Protein AF-A0A140LJ84-F1 (afdb_monomer)

Foldseek 3Di:
DDPDPDDPPPVPDDQDDDDDDDDDDPVCVVCVVVCCPPPVQVVCCVNVVHGDDPVVDDDPPDPPVVPPD

Radius of gyration: 14.72 Å; Cα contacts (8 Å, |Δi|>4): 19; chains: 1; bounding box: 37×23×44 Å

Mean predicted aligned error: 11.32 Å

Organism: Mus musculus (NCBI:txid10090)

Solvent-accessible surface area (backbone atoms only — not comparable to full-atom values): 4917 Å² total; per-residue (Å²): 136,84,91,84,79,81,53,88,72,59,87,89,61,84,88,75,91,84,83,90,86,80,87,81,47,89,87,44,57,88,47,45,65,57,46,38,67,72,48,48,54,55,48,47,22,61,76,68,62,42,80,81,53,81,84,80,61,83,66,96,74,63,72,57,73,79,73,76,114

pLDDT: mean 71.65, std 16.95, range [41.31, 92.25]

Sequence (69 aa):
MVPGSEGPARAGGLVADVVFVIEGTANLGPYFEELRKHYLLPAIEYFNGGPPAETDFGGDVHGRWWREL

Secondary structure (DSSP, 8-state):
----------TTPPP----------TTTGGGHHHHIIIIIHHHHHHHHTSPPPGGG---SS-TTTTT--

InterPro domains:
  IPR021419 Mediator of RNA polymerase II transcription subunit 25, von Willebrand factor type A domain [PF11265] (15-61)

Structure (mmCIF, N/CA/C/O backbone):
data_AF-A0A140LJ84-F1
#
_entry.id   AF-A0A140LJ84-F1
#
loop_
_atom_site.group_PDB
_atom_site.id
_atom_site.type_symbol
_atom_site.label_atom_id
_atom_site.label_alt_id
_atom_site.label_comp_id
_atom_site.label_asym_id
_atom_site.label_entity_id
_atom_site.label_seq_id
_atom_site.pdbx_PDB_ins_code
_atom_site.Cartn_x
_atom_site.Cartn_y
_atom_site.Cartn_z
_atom_site.occupancy
_atom_site.B_iso_or_equiv
_atom_site.auth_seq_id
_atom_site.auth_comp_id
_atom_site.auth_asym_id
_atom_site.auth_atom_id
_atom_site.pdbx_PDB_model_num
ATOM 1 N N . MET A 1 1 ? -3.974 -3.188 29.444 1.00 43.47 1 MET A N 1
ATOM 2 C CA . MET A 1 1 ? -4.968 -2.383 28.706 1.00 43.47 1 MET A CA 1
ATOM 3 C C . MET A 1 1 ? -4.559 -0.925 28.856 1.00 43.47 1 MET A C 1
ATOM 5 O O . MET A 1 1 ? -4.585 -0.442 29.981 1.00 43.47 1 MET A O 1
ATOM 9 N N . VAL A 1 2 ? -4.079 -0.265 27.799 1.00 41.31 2 VAL A N 1
ATOM 10 C CA . VAL A 1 2 ? -3.809 1.185 27.827 1.00 41.31 2 VAL A CA 1
ATOM 11 C C . VAL A 1 2 ? -5.06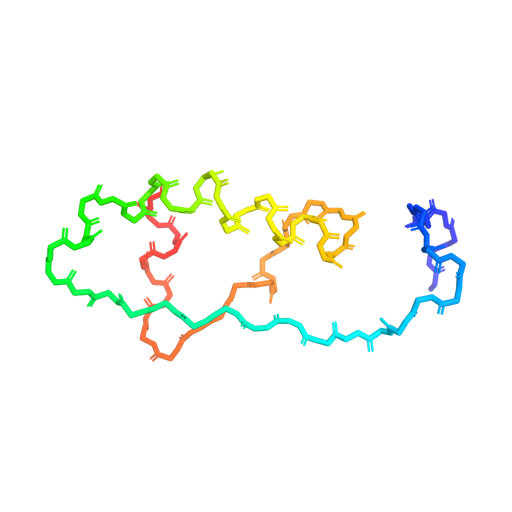6 1.875 27.293 1.00 41.31 2 VAL A C 1
ATOM 13 O O . VAL A 1 2 ? -5.423 1.624 26.144 1.00 41.31 2 VAL A O 1
ATOM 16 N N . PRO A 1 3 ? -5.786 2.670 28.099 1.00 43.53 3 PRO A N 1
ATOM 17 C CA . PRO A 1 3 ? -6.955 3.396 27.628 1.00 43.53 3 PRO A CA 1
ATOM 18 C C . PRO A 1 3 ? -6.492 4.702 26.974 1.00 43.53 3 PRO A C 1
ATOM 20 O O . PRO A 1 3 ? -5.864 5.522 27.642 1.00 43.53 3 PRO A O 1
ATOM 23 N N . GLY A 1 4 ? -6.778 4.896 25.681 1.00 54.56 4 GLY A N 1
ATOM 24 C CA . GLY A 1 4 ? -6.575 6.203 25.037 1.00 54.56 4 GLY A CA 1
ATOM 25 C C . GLY A 1 4 ? -6.151 6.246 23.566 1.00 54.56 4 GLY A C 1
ATOM 26 O O . GLY A 1 4 ? -5.891 7.341 23.086 1.00 54.56 4 GLY A O 1
ATOM 27 N N . SER A 1 5 ? -6.081 5.132 22.832 1.00 52.69 5 SER A N 1
ATOM 28 C CA . SER A 1 5 ? -5.712 5.148 21.401 1.00 52.69 5 SER A CA 1
ATOM 29 C C . SER A 1 5 ? -6.852 4.742 20.465 1.00 52.69 5 SER A C 1
ATOM 31 O O . SER A 1 5 ? -6.617 4.116 19.435 1.00 52.69 5 SER A O 1
ATOM 33 N N . GLU A 1 6 ? -8.095 5.072 20.811 1.00 50.34 6 GLU A N 1
ATOM 34 C CA . GLU A 1 6 ? -9.210 4.943 19.875 1.00 50.34 6 GLU A CA 1
ATOM 35 C C . GLU A 1 6 ? -9.181 6.157 18.933 1.00 50.34 6 GLU A C 1
ATOM 37 O O . GLU A 1 6 ? -9.863 7.161 19.140 1.00 50.34 6 GLU A O 1
ATOM 42 N N . GLY A 1 7 ? -8.368 6.061 17.871 1.00 52.59 7 GLY A N 1
ATOM 43 C CA . GLY A 1 7 ? -8.709 6.722 16.605 1.00 52.59 7 GLY A CA 1
ATOM 44 C C . GLY A 1 7 ? -10.124 6.296 16.188 1.00 52.59 7 GLY A C 1
ATOM 45 O O . GLY A 1 7 ? -10.627 5.320 16.743 1.00 52.59 7 GLY A O 1
ATOM 46 N N . PRO A 1 8 ? -10.815 7.006 15.278 1.00 48.75 8 PRO A N 1
ATOM 47 C CA . PRO A 1 8 ? -12.246 6.819 15.065 1.00 48.75 8 PRO A CA 1
ATOM 48 C C . PRO A 1 8 ? -12.555 5.371 14.670 1.00 48.75 8 PRO A C 1
ATOM 50 O O . PRO A 1 8 ? -12.510 5.002 13.496 1.00 48.75 8 PRO A O 1
ATOM 53 N N . ALA A 1 9 ? -12.905 4.554 15.664 1.00 51.81 9 ALA A N 1
ATOM 54 C CA . ALA A 1 9 ? -13.521 3.265 15.479 1.00 51.81 9 ALA A CA 1
ATOM 55 C C . ALA A 1 9 ? -14.860 3.585 14.830 1.00 51.81 9 ALA A C 1
ATOM 57 O O . ALA A 1 9 ? -15.769 4.128 15.463 1.00 51.81 9 ALA A O 1
ATOM 58 N N . ARG A 1 10 ? -14.928 3.372 13.512 1.00 56.38 10 ARG A N 1
ATOM 59 C CA . ARG A 1 10 ? -16.138 3.576 12.722 1.00 56.38 10 ARG A CA 1
ATOM 60 C C . ARG A 1 10 ? -17.291 2.912 13.458 1.00 56.38 10 ARG A C 1
ATOM 62 O O . ARG A 1 10 ? -17.288 1.695 13.629 1.00 56.38 10 ARG A O 1
ATOM 69 N N . ALA A 1 11 ? -18.244 3.722 13.910 1.00 47.72 11 ALA A N 1
ATOM 70 C CA . ALA A 1 11 ? -19.425 3.257 14.615 1.00 47.72 11 ALA A CA 1
ATOM 71 C C . ALA A 1 11 ? -20.079 2.113 13.816 1.00 47.72 11 ALA A C 1
ATOM 73 O O . ALA A 1 11 ? -20.579 2.329 12.715 1.00 47.72 11 ALA A O 1
ATOM 74 N N . GLY A 1 12 ? -20.007 0.887 14.346 1.00 54.28 12 GLY A N 1
ATOM 75 C CA . GLY A 1 12 ? -20.627 -0.309 13.763 1.00 54.28 12 GLY A CA 1
ATOM 76 C C . GLY A 1 12 ? -19.915 -0.961 12.566 1.00 54.28 12 GLY A C 1
ATOM 77 O O . GLY A 1 12 ? -20.549 -1.744 11.863 1.00 54.28 12 GLY A O 1
ATOM 78 N N . GLY A 1 13 ? -18.639 -0.661 12.304 1.00 60.94 13 GLY A N 1
ATOM 79 C CA . GLY A 1 13 ? -17.886 -1.276 11.203 1.00 60.94 13 GLY A CA 1
ATOM 80 C C . GLY A 1 13 ? -17.455 -2.718 11.498 1.00 60.94 13 GLY A C 1
ATOM 81 O O . GLY A 1 13 ? -16.913 -2.994 12.564 1.00 60.94 13 GLY A O 1
ATOM 82 N N . LEU A 1 14 ? -17.674 -3.634 10.550 1.00 63.56 14 LEU A N 1
ATOM 83 C CA . LEU A 1 14 ? -17.137 -4.999 10.602 1.00 63.56 14 LEU A CA 1
ATOM 84 C C . LEU A 1 14 ? -15.607 -4.954 10.761 1.00 63.56 14 LEU A C 1
ATOM 86 O O . LEU A 1 14 ? -14.927 -4.313 9.961 1.00 63.56 14 LEU A O 1
ATOM 90 N N . VAL A 1 15 ? -15.083 -5.642 11.779 1.00 70.69 15 VAL A N 1
ATOM 91 C CA . VAL A 1 15 ? -13.642 -5.898 11.920 1.00 70.69 15 VAL A CA 1
ATOM 92 C C . VAL A 1 15 ? -13.274 -6.975 10.906 1.00 70.69 15 VAL A C 1
ATOM 94 O O . VAL A 1 15 ? -13.866 -8.054 10.915 1.00 70.69 15 VAL A O 1
ATOM 97 N N . ALA A 1 16 ? -12.338 -6.664 10.015 1.00 79.38 16 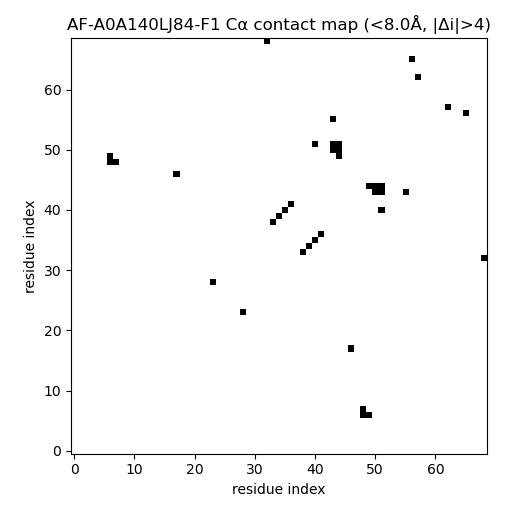ALA A N 1
ATOM 98 C CA . ALA A 1 16 ? -11.879 -7.576 8.980 1.00 79.38 16 ALA A CA 1
ATOM 99 C C . ALA A 1 16 ? -10.354 -7.563 8.913 1.00 79.38 16 ALA A C 1
ATOM 101 O O . ALA A 1 16 ? -9.746 -6.493 8.920 1.00 79.38 16 ALA A O 1
ATOM 102 N N . ASP A 1 17 ? -9.763 -8.750 8.795 1.00 84.00 17 ASP A N 1
ATOM 103 C CA . ASP A 1 17 ? -8.352 -8.900 8.463 1.00 84.00 17 ASP A CA 1
ATOM 104 C C . ASP A 1 17 ? -8.160 -8.640 6.965 1.00 84.00 17 ASP A C 1
ATOM 106 O O . ASP A 1 17 ? -8.849 -9.225 6.122 1.00 84.00 17 ASP A O 1
ATOM 110 N N . VAL A 1 18 ? -7.226 -7.755 6.624 1.00 84.44 18 VAL A N 1
ATOM 111 C CA . VAL A 1 18 ? -6.911 -7.399 5.238 1.00 84.44 18 VAL A CA 1
ATOM 112 C C . VAL A 1 18 ? -5.519 -7.905 4.902 1.00 84.44 18 VAL A C 1
ATOM 114 O O . VAL A 1 18 ? -4.543 -7.550 5.553 1.00 84.44 18 VAL A O 1
ATOM 117 N N . VAL A 1 19 ? -5.428 -8.724 3.855 1.00 85.12 19 VAL A N 1
ATOM 118 C CA . VAL A 1 19 ? -4.164 -9.276 3.361 1.00 85.12 19 VAL A CA 1
ATOM 119 C C . VAL A 1 19 ? -3.941 -8.795 1.933 1.00 85.12 19 VAL A C 1
ATOM 121 O O . VAL A 1 19 ? -4.799 -8.976 1.068 1.00 85.12 19 VAL A O 1
ATOM 124 N N . PHE A 1 20 ? -2.777 -8.199 1.676 1.00 83.19 20 PHE A N 1
ATOM 125 C CA . PHE A 1 20 ? -2.353 -7.808 0.334 1.00 83.19 20 PHE A CA 1
ATOM 126 C C . PHE A 1 20 ? -1.498 -8.911 -0.280 1.00 83.19 20 PHE A C 1
ATOM 128 O O . PHE A 1 20 ? -0.458 -9.274 0.265 1.00 83.19 20 PHE A O 1
ATOM 135 N N . VAL A 1 21 ? -1.915 -9.414 -1.440 1.00 83.38 21 VAL A N 1
ATOM 136 C CA . VAL A 1 21 ? -1.121 -10.347 -2.245 1.00 83.38 21 VAL A CA 1
ATOM 137 C C . VAL A 1 21 ? -0.567 -9.579 -3.433 1.00 83.38 21 VAL A C 1
ATOM 139 O O . VAL A 1 21 ? -1.328 -9.090 -4.267 1.00 83.38 21 VAL A O 1
ATOM 142 N N . ILE A 1 22 ? 0.757 -9.452 -3.495 1.00 78.12 22 ILE A N 1
ATOM 143 C CA . ILE A 1 22 ? 1.449 -8.725 -4.559 1.00 78.12 22 ILE A CA 1
ATOM 144 C C . ILE A 1 22 ? 2.256 -9.720 -5.384 1.00 78.12 22 ILE A C 1
ATOM 146 O O . ILE A 1 22 ? 3.211 -10.321 -4.895 1.00 78.12 22 ILE A O 1
ATOM 150 N N . GLU A 1 23 ? 1.879 -9.882 -6.649 1.00 79.38 23 GLU A N 1
ATOM 151 C CA . GLU A 1 23 ? 2.665 -10.645 -7.612 1.00 79.38 23 GLU A CA 1
ATOM 152 C C . GLU A 1 23 ? 3.745 -9.742 -8.218 1.00 79.38 23 GLU A C 1
ATOM 154 O O . GLU A 1 23 ? 3.469 -8.826 -8.996 1.00 79.38 23 GLU A O 1
ATOM 159 N N . GLY A 1 24 ? 4.999 -10.001 -7.858 1.00 73.06 24 GLY A N 1
ATOM 160 C CA . GLY A 1 24 ? 6.142 -9.364 -8.496 1.00 73.06 24 GLY A CA 1
ATOM 161 C C . GLY A 1 24 ? 6.489 -10.070 -9.802 1.00 73.06 24 GLY A C 1
ATOM 162 O O . GLY A 1 24 ? 7.065 -11.154 -9.783 1.00 73.06 24 GLY A O 1
ATOM 163 N N . THR A 1 25 ? 6.208 -9.441 -10.943 1.00 76.19 25 THR A N 1
ATOM 164 C CA . THR A 1 25 ? 6.837 -9.829 -12.216 1.00 76.19 25 THR A CA 1
ATOM 165 C C . THR A 1 25 ? 8.098 -8.993 -12.445 1.00 76.19 25 THR A C 1
ATOM 167 O O . THR A 1 25 ? 8.232 -7.898 -11.896 1.00 76.19 25 THR A O 1
ATOM 170 N N . ALA A 1 26 ? 9.032 -9.467 -13.278 1.00 72.12 26 ALA A N 1
ATOM 171 C CA . ALA A 1 26 ? 10.291 -8.757 -13.554 1.00 72.12 26 ALA A CA 1
ATOM 172 C C . ALA A 1 26 ? 10.087 -7.302 -14.032 1.00 72.12 26 ALA A C 1
ATOM 174 O O . ALA A 1 26 ? 10.909 -6.433 -13.755 1.00 72.12 26 ALA A O 1
ATOM 175 N N . ASN A 1 27 ? 8.959 -7.024 -14.687 1.00 74.12 27 ASN A N 1
ATOM 176 C CA . ASN A 1 27 ? 8.606 -5.694 -15.180 1.00 74.12 27 ASN A CA 1
ATOM 177 C C . ASN A 1 27 ? 8.128 -4.740 -14.074 1.00 74.12 27 ASN A C 1
ATOM 179 O O . ASN A 1 27 ? 8.168 -3.527 -14.254 1.00 74.12 27 ASN A O 1
ATOM 183 N N . LEU A 1 28 ? 7.661 -5.276 -12.944 1.00 74.62 28 LEU A N 1
ATOM 184 C CA . LEU A 1 28 ? 7.112 -4.501 -11.829 1.00 74.62 28 LEU A CA 1
ATOM 185 C C . LEU A 1 28 ? 8.158 -4.185 -10.756 1.00 74.62 28 LEU A C 1
ATOM 187 O O . LEU A 1 28 ? 7.942 -3.275 -9.961 1.00 74.62 28 LEU A O 1
ATOM 191 N N . GLY A 1 29 ? 9.300 -4.882 -10.765 1.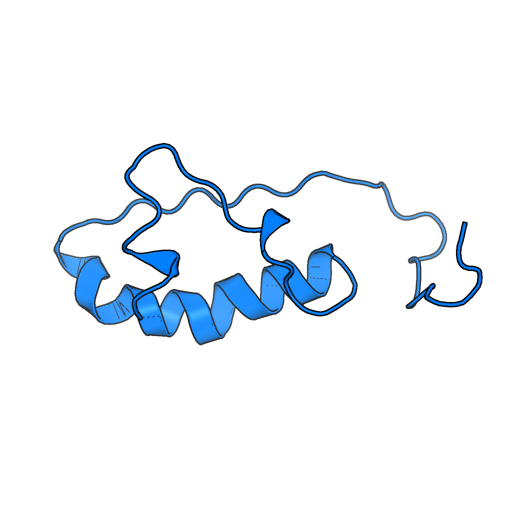00 74.38 29 GLY A N 1
ATOM 192 C CA . GLY A 1 29 ? 10.393 -4.680 -9.808 1.00 74.38 29 GLY A CA 1
ATOM 193 C C . GLY A 1 29 ? 10.792 -3.207 -9.616 1.00 74.38 29 GLY A C 1
ATOM 194 O O . GLY A 1 29 ? 10.799 -2.748 -8.476 1.00 74.38 29 GLY A O 1
ATOM 195 N N . PRO A 1 30 ? 11.035 -2.425 -10.689 1.00 81.62 30 PRO A N 1
ATOM 196 C CA . PRO A 1 30 ? 11.401 -1.009 -10.568 1.00 81.62 30 PRO A CA 1
ATOM 197 C C . PRO A 1 30 ? 10.325 -0.112 -9.938 1.00 81.62 30 PRO A C 1
ATOM 199 O O . PRO A 1 30 ? 10.643 0.964 -9.444 1.00 81.62 30 PRO A O 1
ATOM 202 N N . TYR A 1 31 ? 9.060 -0.537 -9.957 1.00 84.38 31 TYR A N 1
ATOM 203 C CA . TYR A 1 31 ? 7.922 0.232 -9.447 1.00 84.38 31 TYR A CA 1
ATOM 204 C C . TYR A 1 31 ? 7.486 -0.207 -8.052 1.00 84.38 31 TYR A C 1
ATOM 206 O O . TYR A 1 31 ? 6.539 0.356 -7.504 1.00 84.38 31 TYR A O 1
ATOM 214 N N . PHE A 1 32 ? 8.151 -1.203 -7.465 1.00 82.81 32 PHE A N 1
ATOM 215 C CA . PHE A 1 32 ? 7.755 -1.744 -6.171 1.00 82.81 32 PHE A CA 1
ATOM 216 C C . PHE A 1 32 ? 7.798 -0.685 -5.064 1.00 82.81 32 PHE A C 1
ATOM 218 O O . PHE A 1 32 ? 6.876 -0.597 -4.258 1.00 82.81 32 PHE A O 1
ATOM 225 N N . GLU A 1 33 ? 8.808 0.184 -5.079 1.00 84.69 33 GLU A N 1
ATOM 226 C CA . GLU A 1 33 ? 8.910 1.285 -4.118 1.00 84.69 33 GLU A CA 1
ATOM 227 C C . GLU A 1 33 ? 7.811 2.336 -4.284 1.00 84.69 33 GLU A C 1
ATOM 229 O O . GLU A 1 33 ? 7.282 2.857 -3.302 1.00 84.69 33 GLU A O 1
ATOM 234 N N . GLU A 1 34 ? 7.403 2.607 -5.520 1.00 89.25 34 GLU A N 1
ATOM 235 C CA . GLU A 1 34 ? 6.288 3.511 -5.795 1.00 89.25 34 GLU A CA 1
ATOM 236 C C . GLU A 1 34 ? 4.958 2.894 -5.343 1.00 89.25 34 GLU A C 1
ATOM 238 O O . GLU A 1 34 ? 4.157 3.565 -4.690 1.00 89.25 34 GLU A O 1
ATOM 243 N N . LEU A 1 35 ? 4.755 1.599 -5.609 1.00 87.81 35 LEU A N 1
ATOM 244 C CA . LEU A 1 35 ? 3.602 0.831 -5.138 1.00 87.81 35 LEU A CA 1
ATOM 245 C C . LEU A 1 35 ? 3.529 0.825 -3.605 1.00 87.81 35 LEU A C 1
ATOM 247 O O . LEU A 1 35 ? 2.469 1.078 -3.026 1.00 87.81 35 LEU A O 1
ATOM 251 N N . ARG A 1 36 ? 4.664 0.587 -2.940 1.00 86.38 36 ARG A N 1
ATOM 252 C CA . ARG A 1 36 ? 4.789 0.635 -1.483 1.00 86.38 36 ARG A CA 1
ATOM 253 C C . ARG A 1 36 ? 4.332 1.976 -0.934 1.00 86.38 36 ARG A C 1
ATOM 255 O O . ARG A 1 36 ? 3.443 2.016 -0.085 1.00 86.38 36 ARG A O 1
ATOM 262 N N . LYS A 1 37 ? 4.980 3.052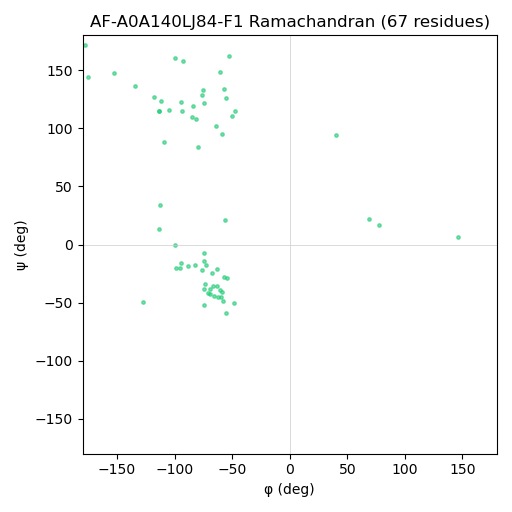 -1.381 1.00 89.94 37 LYS A N 1
ATOM 263 C CA . LYS A 1 37 ? 4.841 4.383 -0.779 1.00 89.94 37 LYS A CA 1
ATOM 264 C C . LYS A 1 37 ? 3.463 4.977 -1.025 1.00 89.94 37 LYS A C 1
ATOM 266 O O . LYS A 1 37 ? 2.910 5.599 -0.125 1.00 89.94 37 LYS A O 1
ATOM 271 N N . HIS A 1 38 ? 2.903 4.756 -2.212 1.00 92.00 38 HIS A N 1
ATOM 272 C CA . HIS A 1 38 ? 1.663 5.410 -2.620 1.00 92.00 38 HIS A CA 1
ATOM 273 C C . HIS A 1 38 ? 0.404 4.574 -2.377 1.00 92.00 38 HIS A C 1
ATOM 275 O O . HIS A 1 38 ? -0.680 5.149 -2.312 1.00 92.00 38 HIS A O 1
ATOM 281 N N . TYR A 1 39 ? 0.521 3.250 -2.222 1.00 90.56 39 TYR A N 1
ATOM 282 C CA . TYR A 1 39 ? -0.647 2.372 -2.090 1.00 90.56 39 TYR A CA 1
ATOM 283 C C . TYR A 1 39 ? -0.591 1.471 -0.860 1.00 90.56 39 TYR A C 1
ATOM 285 O O . TYR A 1 39 ? -1.560 1.437 -0.107 1.00 90.56 39 TYR A O 1
ATOM 293 N N . LEU 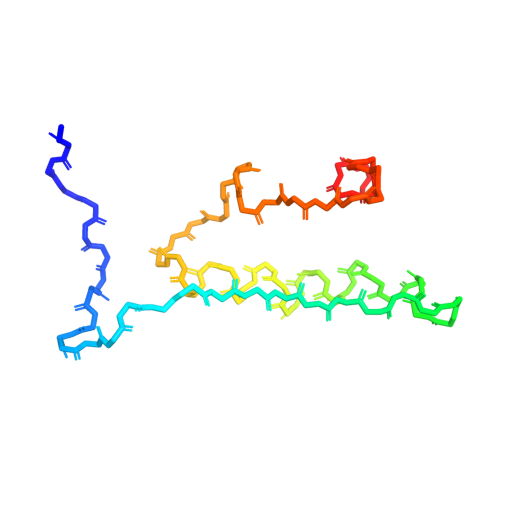A 1 40 ? 0.520 0.767 -0.615 1.00 89.38 40 LEU A N 1
ATOM 294 C CA . LEU A 1 40 ? 0.568 -0.226 0.467 1.00 89.38 40 LEU A CA 1
ATOM 295 C C . LEU A 1 40 ? 0.651 0.420 1.852 1.00 89.38 40 LEU A C 1
ATOM 297 O O . LEU A 1 40 ? -0.175 0.113 2.706 1.00 89.38 40 LEU A O 1
ATOM 301 N N . LEU A 1 41 ? 1.597 1.339 2.078 1.00 89.88 41 LEU A N 1
ATOM 302 C CA . LEU A 1 41 ? 1.735 2.006 3.379 1.00 89.88 41 LEU A CA 1
ATOM 303 C C . LEU A 1 41 ? 0.485 2.824 3.752 1.00 89.88 41 LEU A C 1
ATOM 305 O O . LEU A 1 41 ? 0.004 2.654 4.873 1.00 89.88 41 LEU A O 1
ATOM 309 N N . PRO A 1 42 ? -0.112 3.626 2.843 1.00 92.25 42 PRO A N 1
ATOM 310 C CA . PRO A 1 42 ? -1.351 4.336 3.153 1.00 92.25 42 PRO A CA 1
ATOM 311 C C . PRO A 1 42 ? -2.532 3.401 3.432 1.00 92.25 42 PRO A C 1
ATOM 313 O O . PRO A 1 42 ? -3.368 3.704 4.281 1.00 92.25 42 PRO A O 1
ATOM 316 N N . ALA A 1 43 ? -2.622 2.262 2.737 1.00 91.31 43 ALA A N 1
ATOM 317 C CA . ALA A 1 43 ? -3.702 1.311 2.967 1.00 91.31 43 ALA A CA 1
ATOM 318 C C . ALA A 1 43 ? -3.552 0.589 4.312 1.00 91.31 43 ALA A C 1
ATOM 320 O O . ALA A 1 43 ? -4.540 0.456 5.030 1.00 91.31 43 ALA A O 1
ATOM 321 N N . I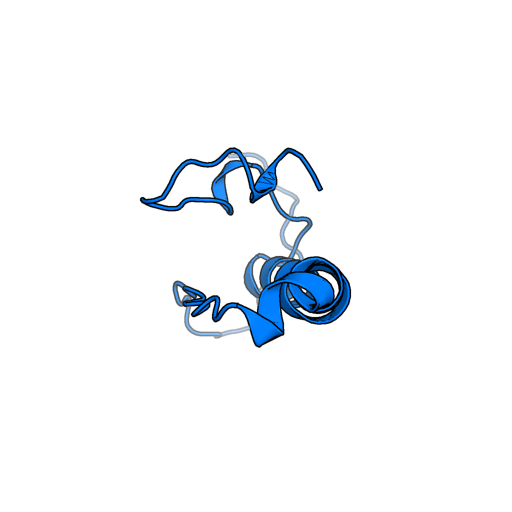LE A 1 44 ? -2.334 0.176 4.680 1.00 89.44 44 ILE A N 1
ATOM 322 C CA . ILE A 1 44 ? -2.051 -0.400 6.003 1.00 89.44 44 ILE A CA 1
ATOM 323 C C . ILE A 1 44 ? -2.429 0.604 7.096 1.00 89.44 44 ILE A C 1
ATOM 325 O O . ILE A 1 44 ? -3.180 0.253 8.002 1.00 89.44 44 ILE A O 1
ATOM 329 N N . GLU A 1 45 ? -2.004 1.865 6.970 1.00 90.25 45 GLU A N 1
ATOM 330 C CA . GLU A 1 45 ? -2.345 2.908 7.944 1.00 90.25 45 GLU A CA 1
ATOM 331 C C . GLU A 1 45 ? -3.861 3.111 8.072 1.00 90.25 45 GLU A C 1
ATOM 333 O O . GLU A 1 45 ? -4.404 3.228 9.173 1.00 90.25 45 GLU A O 1
ATOM 338 N N . TYR A 1 46 ? -4.568 3.085 6.943 1.00 89.56 46 TYR A N 1
ATOM 339 C CA . TYR A 1 46 ? -6.017 3.216 6.912 1.00 89.56 46 TYR A CA 1
ATOM 340 C C . TYR A 1 46 ? -6.747 2.043 7.580 1.00 89.56 46 TYR A C 1
ATOM 342 O O . TYR A 1 46 ? -7.706 2.272 8.320 1.00 89.56 46 TYR A O 1
ATOM 350 N N . PHE A 1 47 ? -6.333 0.799 7.315 1.00 88.06 47 PHE A N 1
ATOM 351 C CA . PHE A 1 47 ? -6.976 -0.386 7.892 1.00 88.06 47 PHE A CA 1
ATOM 352 C C . PHE A 1 47 ? -6.634 -0.569 9.373 1.00 88.06 47 PHE A C 1
ATOM 354 O O . PHE A 1 47 ? -7.508 -0.968 10.142 1.00 88.06 47 PHE A O 1
ATOM 361 N N . ASN A 1 48 ? -5.421 -0.198 9.786 1.00 86.75 48 ASN A N 1
ATOM 362 C CA . ASN A 1 48 ? -4.987 -0.282 11.179 1.00 86.75 48 ASN A CA 1
ATOM 363 C C . ASN A 1 48 ? -5.446 0.916 12.027 1.00 86.75 48 ASN A C 1
ATOM 365 O O . ASN A 1 48 ? -5.440 0.840 13.255 1.00 86.75 48 ASN A O 1
ATOM 369 N N . GLY A 1 49 ? -5.849 2.025 11.398 1.00 88.31 49 GLY A N 1
ATOM 370 C CA . GLY A 1 49 ? -6.230 3.256 12.097 1.00 88.31 49 GLY A CA 1
ATOM 371 C C . GLY A 1 49 ? -5.047 3.967 12.766 1.00 88.31 49 GLY A C 1
ATOM 372 O O . GLY A 1 49 ? -5.243 4.730 13.713 1.00 88.31 49 GLY A O 1
ATOM 373 N N . GLY A 1 50 ? -3.827 3.704 12.297 1.00 87.12 50 GLY A N 1
ATOM 374 C CA . GLY A 1 50 ? -2.579 4.178 12.885 1.00 87.12 50 GLY A CA 1
ATOM 375 C C . GLY A 1 50 ? -1.359 3.741 12.067 1.00 87.12 50 GLY A C 1
ATOM 376 O O . GLY A 1 50 ? -1.508 2.957 11.132 1.00 87.12 50 GLY A O 1
ATOM 377 N N . PRO A 1 51 ? -0.158 4.250 12.389 1.00 88.44 51 PRO A N 1
ATOM 378 C CA . PRO A 1 51 ? 1.042 4.006 11.593 1.00 88.44 51 PRO A CA 1
ATOM 379 C C . PRO A 1 51 ? 1.389 2.507 11.509 1.00 88.44 51 PRO A C 1
ATOM 381 O O . PRO A 1 51 ? 1.172 1.791 12.492 1.00 88.44 51 PRO A O 1
ATOM 384 N N . PRO A 1 52 ? 1.982 2.036 10.392 1.00 85.69 52 PRO A N 1
ATOM 385 C CA . PRO A 1 52 ? 2.407 0.645 10.251 1.00 85.69 52 PRO A CA 1
ATOM 386 C C . PRO A 1 52 ? 3.392 0.213 11.347 1.00 85.69 52 PRO A C 1
ATOM 388 O O . PRO A 1 52 ? 4.378 0.900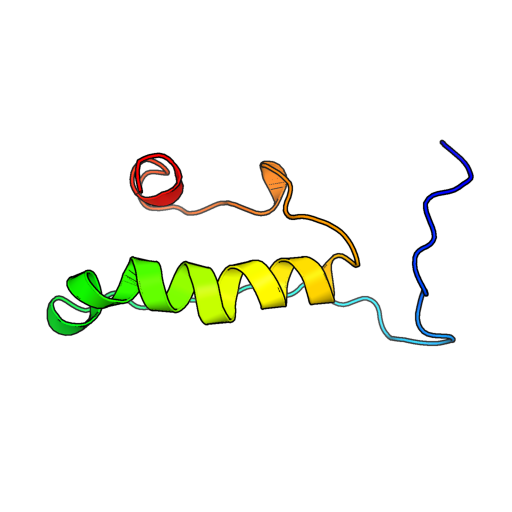 11.628 1.00 85.69 52 PRO A O 1
ATOM 391 N N . ALA A 1 53 ? 3.148 -0.952 11.934 1.00 86.25 53 ALA A N 1
ATOM 392 C CA . ALA A 1 53 ? 4.002 -1.631 12.895 1.00 86.25 53 ALA A CA 1
ATOM 393 C C . ALA A 1 53 ? 4.820 -2.743 12.221 1.00 86.25 53 ALA A C 1
ATOM 395 O O . ALA A 1 53 ? 4.460 -3.267 11.170 1.00 86.25 53 ALA A O 1
ATOM 396 N N . GLU A 1 54 ? 5.916 -3.174 12.855 1.00 78.56 54 GLU A N 1
ATOM 397 C CA . GLU A 1 54 ? 6.744 -4.274 12.327 1.00 78.56 54 GLU A CA 1
ATOM 398 C C . GLU A 1 54 ? 5.956 -5.577 12.116 1.00 78.56 54 GLU A C 1
ATOM 400 O O . GLU A 1 54 ? 6.301 -6.364 11.239 1.00 78.56 54 GLU A O 1
ATOM 405 N N . THR A 1 55 ? 4.896 -5.801 12.895 1.00 80.94 55 THR A N 1
ATOM 406 C CA . THR A 1 55 ? 4.027 -6.982 12.797 1.00 80.94 55 THR A CA 1
ATOM 407 C C . THR A 1 55 ? 3.109 -6.978 11.578 1.00 80.94 55 THR A C 1
ATOM 409 O O . THR A 1 55 ? 2.616 -8.040 11.213 1.00 80.94 55 THR A O 1
ATOM 412 N N . ASP A 1 56 ? 2.900 -5.825 10.935 1.00 81.62 56 ASP A N 1
ATOM 413 C CA . ASP A 1 56 ? 2.067 -5.698 9.726 1.00 81.62 56 ASP A CA 1
ATOM 414 C C . ASP A 1 56 ? 2.765 -6.253 8.477 1.00 81.62 56 ASP A C 1
ATOM 416 O O . ASP A 1 56 ? 2.186 -6.357 7.395 1.00 81.62 56 ASP A O 1
ATOM 420 N N . PHE A 1 57 ? 4.039 -6.607 8.623 1.00 79.00 57 PHE A N 1
ATOM 421 C CA . PHE A 1 57 ? 4.899 -7.063 7.555 1.00 79.00 57 PHE A CA 1
ATOM 422 C C . PHE A 1 57 ? 5.276 -8.532 7.771 1.00 79.00 57 PHE A C 1
ATOM 424 O O . PHE A 1 57 ? 5.997 -8.881 8.703 1.00 79.00 57 PHE A O 1
ATOM 431 N N . GLY A 1 58 ? 4.830 -9.402 6.864 1.00 71.44 58 GLY A N 1
ATOM 432 C CA . GLY A 1 58 ? 5.161 -10.827 6.861 1.00 71.44 58 GLY A CA 1
ATOM 433 C C . GLY A 1 58 ? 5.113 -11.411 5.449 1.00 71.44 58 GLY A C 1
ATOM 434 O O . GLY A 1 58 ? 4.343 -10.946 4.613 1.00 71.44 58 GLY A O 1
ATOM 435 N N . GLY A 1 59 ? 5.964 -12.401 5.167 1.00 63.62 59 GLY A N 1
ATOM 436 C CA . GLY A 1 59 ? 6.007 -13.077 3.871 1.00 63.62 59 GLY A CA 1
ATOM 437 C C . GLY A 1 59 ? 6.992 -14.247 3.831 1.00 63.62 59 GLY A C 1
ATOM 438 O O . GLY A 1 59 ? 8.070 -14.208 4.427 1.00 63.62 59 GLY A O 1
ATOM 439 N N . ASP A 1 60 ? 6.601 -15.285 3.105 1.00 57.56 60 ASP A N 1
ATOM 440 C CA . ASP A 1 60 ? 7.239 -16.603 2.995 1.00 57.56 60 ASP A CA 1
ATOM 441 C C . ASP A 1 60 ? 8.522 -16.567 2.142 1.00 57.56 60 ASP A C 1
ATOM 443 O O . ASP A 1 60 ? 9.361 -17.468 2.203 1.00 57.56 60 ASP A O 1
ATOM 447 N N . VAL A 1 61 ? 8.733 -15.479 1.399 1.00 49.41 61 VAL A N 1
ATOM 448 C CA . VAL A 1 61 ? 9.934 -15.245 0.599 1.00 49.41 61 VAL A CA 1
ATOM 449 C C . VAL A 1 61 ? 10.759 -14.142 1.253 1.00 49.41 61 VAL A C 1
ATOM 451 O O . VAL A 1 61 ? 10.606 -12.972 0.937 1.00 49.41 61 VAL A O 1
ATOM 454 N N . HIS A 1 62 ? 11.635 -14.538 2.182 1.00 41.72 62 HIS A N 1
ATOM 455 C CA . HIS A 1 62 ? 12.768 -13.756 2.698 1.00 41.72 62 HIS A CA 1
ATOM 456 C C . HIS A 1 62 ? 12.474 -12.261 2.923 1.00 41.72 62 HIS A C 1
ATOM 458 O O . HIS A 1 62 ? 12.721 -11.442 2.036 1.00 41.72 62 HIS A O 1
ATOM 464 N N . GLY A 1 63 ? 12.091 -11.893 4.152 1.00 45.91 63 GLY A N 1
ATOM 465 C CA . GLY A 1 63 ? 11.884 -10.516 4.639 1.00 45.91 6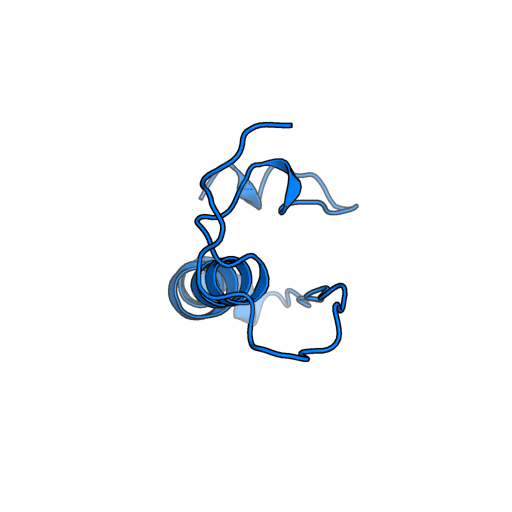3 GLY A CA 1
ATOM 466 C C . GLY A 1 63 ? 13.061 -9.523 4.512 1.00 45.91 63 GLY A C 1
ATOM 46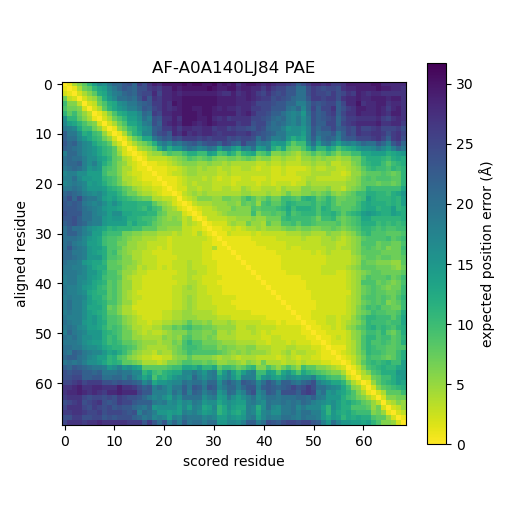7 O O . GLY A 1 63 ? 13.089 -8.526 5.226 1.00 45.91 63 GLY A O 1
ATOM 468 N N . ARG A 1 64 ? 14.027 -9.767 3.617 1.00 45.31 64 ARG A N 1
ATOM 469 C CA . ARG A 1 64 ? 15.074 -8.830 3.194 1.00 45.31 64 ARG A CA 1
ATOM 470 C C . ARG A 1 64 ? 14.550 -7.737 2.258 1.00 45.31 64 ARG A C 1
ATOM 472 O O . ARG A 1 64 ? 14.933 -6.590 2.434 1.00 45.31 64 ARG A O 1
ATOM 479 N N . TRP A 1 65 ? 13.624 -8.040 1.341 1.00 50.75 65 TRP A N 1
ATOM 480 C CA . TRP A 1 65 ? 13.123 -7.027 0.392 1.00 50.75 65 TRP A CA 1
ATOM 481 C C . TRP A 1 65 ? 12.304 -5.915 1.050 1.00 50.75 65 TRP A C 1
ATOM 483 O O . TRP A 1 65 ? 12.246 -4.814 0.518 1.00 50.75 65 TRP A O 1
ATOM 493 N N . TRP A 1 66 ? 11.704 -6.173 2.217 1.00 52.84 66 TRP A N 1
ATOM 494 C CA . TRP A 1 66 ? 10.887 -5.168 2.901 1.00 52.84 66 TRP A CA 1
ATOM 495 C C . TRP A 1 66 ? 11.658 -4.243 3.845 1.00 52.84 66 TRP A C 1
ATOM 497 O O . TRP A 1 66 ? 11.168 -3.168 4.195 1.00 52.84 66 TRP A O 1
ATOM 507 N N . ARG A 1 67 ? 12.864 -4.664 4.250 1.00 50.72 67 ARG A N 1
ATOM 508 C CA . ARG A 1 67 ? 13.729 -3.931 5.185 1.00 50.72 67 ARG A CA 1
ATOM 509 C C . ARG A 1 67 ? 14.831 -3.107 4.506 1.00 50.72 67 ARG A C 1
ATOM 511 O O . ARG A 1 67 ? 15.364 -2.223 5.164 1.00 50.72 67 ARG A O 1
ATOM 518 N N . GLU A 1 68 ? 15.196 -3.396 3.255 1.00 42.72 68 GLU A N 1
ATOM 519 C CA . GLU A 1 68 ? 16.371 -2.797 2.580 1.00 42.72 68 GLU A CA 1
ATOM 520 C C . GLU A 1 68 ? 16.047 -1.878 1.387 1.00 42.72 68 GLU A C 1
ATOM 522 O O . GLU A 1 68 ? 16.949 -1.472 0.653 1.00 42.72 68 GLU A O 1
ATOM 527 N N . LEU A 1 69 ? 14.783 -1.493 1.233 1.00 45.25 69 LEU A N 1
ATOM 528 C CA . LEU A 1 69 ? 14.352 -0.346 0.429 1.00 45.25 69 LEU A CA 1
ATOM 529 C C . LEU A 1 69 ? 13.525 0.594 1.313 1.00 45.25 69 LEU A C 1
ATOM 531 O O . LEU A 1 69 ? 13.505 1.812 1.030 1.00 45.25 69 LEU A O 1
#